Protein AF-A0A7W1TEI6-F1 (afdb_monomer_lite)

Structure (mmCIF, N/CA/C/O backbone):
data_AF-A0A7W1TEI6-F1
#
_entry.id   AF-A0A7W1TEI6-F1
#
loop_
_atom_site.group_PDB
_atom_site.id
_atom_site.type_symbol
_atom_site.label_atom_id
_atom_site.label_alt_id
_atom_site.label_comp_id
_atom_site.label_asym_id
_atom_site.label_entity_id
_atom_site.label_seq_id
_atom_site.pdbx_PDB_ins_code
_atom_site.Cartn_x
_atom_site.Ca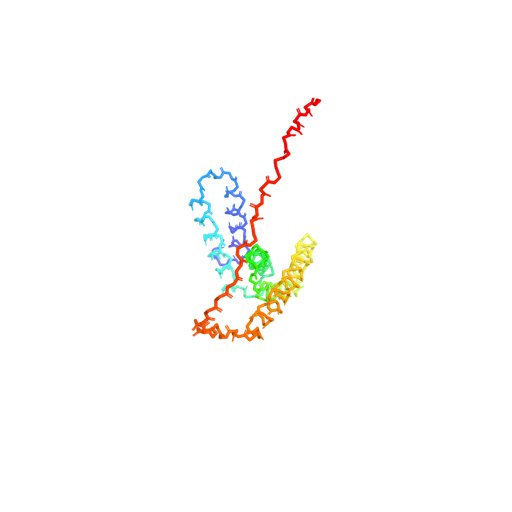rtn_y
_atom_site.Cartn_z
_atom_site.occupancy
_atom_site.B_iso_or_equiv
_atom_site.auth_seq_id
_atom_site.auth_comp_id
_atom_site.auth_asym_id
_atom_site.auth_atom_id
_atom_site.pdbx_PDB_model_num
ATOM 1 N N . GLN A 1 1 ? -6.834 2.606 21.632 1.00 50.38 1 GLN A N 1
ATOM 2 C CA . GLN A 1 1 ? -6.681 1.168 21.928 1.00 50.38 1 GLN A CA 1
ATOM 3 C C . GLN A 1 1 ? -5.637 0.591 20.982 1.00 50.38 1 GLN A C 1
ATOM 5 O O . GLN A 1 1 ? -5.799 0.777 19.782 1.00 50.38 1 GLN A O 1
ATOM 10 N N . PRO A 1 2 ? -4.564 -0.037 21.489 1.00 62.25 2 PRO A N 1
ATOM 11 C CA . PRO A 1 2 ? -3.485 -0.595 20.665 1.00 62.25 2 PRO A CA 1
ATOM 12 C C . PRO A 1 2 ? -3.900 -1.825 19.831 1.00 62.25 2 PRO A C 1
ATOM 14 O O . PRO A 1 2 ? -3.104 -2.297 19.025 1.00 62.25 2 PRO A O 1
ATOM 17 N N . ASP A 1 3 ? -5.141 -2.300 19.971 1.00 79.69 3 ASP A N 1
ATOM 18 C CA . ASP A 1 3 ? -5.669 -3.479 19.270 1.00 79.69 3 ASP A CA 1
ATOM 19 C C . ASP A 1 3 ? -6.610 -3.147 18.099 1.00 79.69 3 ASP A C 1
ATOM 21 O O . ASP A 1 3 ? -7.192 -4.046 17.505 1.00 79.69 3 ASP A O 1
ATOM 25 N N . ALA A 1 4 ? -6.769 -1.869 17.741 1.00 92.19 4 ALA A N 1
ATOM 26 C CA . ALA A 1 4 ? -7.572 -1.476 16.583 1.00 92.19 4 ALA A CA 1
ATOM 27 C C . ALA A 1 4 ? -6.693 -1.405 15.315 1.00 92.19 4 ALA A C 1
ATOM 29 O O . ALA A 1 4 ? -5.727 -0.627 15.299 1.00 92.19 4 ALA A O 1
ATOM 30 N N . PRO A 1 5 ? -6.995 -2.158 14.237 1.00 95.38 5 PRO A N 1
ATOM 31 C CA . PRO A 1 5 ? -6.215 -2.109 12.998 1.00 95.38 5 PRO A CA 1
ATOM 32 C C . PRO A 1 5 ? -6.232 -0.710 12.355 1.00 95.38 5 PRO A C 1
ATOM 34 O O . PRO A 1 5 ? -5.254 -0.304 11.719 1.00 95.38 5 PRO A O 1
ATOM 37 N N . GLU A 1 6 ? -7.290 0.073 12.577 1.00 94.75 6 GLU A N 1
ATOM 38 C CA . GLU A 1 6 ? -7.420 1.450 12.103 1.00 94.75 6 GLU A CA 1
ATOM 39 C C . GLU A 1 6 ? -6.359 2.369 12.714 1.00 94.75 6 GLU A C 1
ATOM 41 O O . GLU A 1 6 ? -5.787 3.193 12.001 1.00 94.75 6 GLU A O 1
ATOM 46 N N . ALA A 1 7 ? -6.049 2.212 14.005 1.00 96.06 7 ALA A N 1
ATOM 47 C CA . ALA A 1 7 ? -5.066 3.049 14.694 1.00 96.06 7 ALA A CA 1
ATOM 48 C C . ALA A 1 7 ? -3.655 2.835 14.122 1.00 96.06 7 ALA A C 1
ATOM 50 O O . ALA A 1 7 ? -2.937 3.792 13.834 1.00 96.06 7 ALA A O 1
ATOM 51 N N . TRP A 1 8 ? -3.288 1.579 13.868 1.00 97.56 8 TRP A N 1
ATOM 52 C CA . TRP A 1 8 ? -2.026 1.224 13.217 1.00 97.56 8 TRP A CA 1
ATOM 53 C C . TRP A 1 8 ? -1.960 1.717 11.765 1.00 97.56 8 TRP A C 1
ATOM 55 O O . TRP A 1 8 ? -0.942 2.251 11.323 1.00 97.56 8 TRP A O 1
ATOM 65 N N . CYS A 1 9 ? -3.067 1.615 11.027 1.00 96.31 9 CYS A N 1
ATOM 66 C CA . CYS A 1 9 ? -3.176 2.149 9.671 1.00 96.31 9 CYS A CA 1
ATOM 67 C C . CYS A 1 9 ? -3.031 3.685 9.631 1.00 96.31 9 CYS A C 1
ATOM 69 O O . CYS A 1 9 ? -2.396 4.228 8.721 1.00 96.31 9 CYS A O 1
ATOM 71 N N . GLN A 1 10 ? -3.597 4.394 10.611 1.00 96.44 10 GLN A N 1
ATOM 72 C CA . GLN A 1 10 ? -3.467 5.848 10.760 1.00 96.44 10 GLN A CA 1
ATOM 73 C C . GLN A 1 10 ? -2.049 6.263 11.164 1.00 96.44 10 GLN A C 1
ATOM 75 O O . GLN A 1 10 ? -1.530 7.251 10.635 1.00 96.44 10 GLN A O 1
ATOM 80 N N . LEU A 1 11 ? -1.397 5.496 12.042 1.00 97.25 11 LEU A N 1
ATOM 81 C CA . LEU A 1 11 ? 0.005 5.705 12.396 1.00 97.25 11 LEU A CA 1
ATOM 82 C C . LEU A 1 11 ? 0.895 5.623 11.150 1.00 97.25 11 LEU A C 1
ATOM 84 O O . LEU A 1 11 ? 1.671 6.542 10.893 1.00 97.25 11 LEU A O 1
ATOM 88 N N . ALA A 1 12 ? 0.724 4.586 10.324 1.00 97.44 12 ALA A N 1
ATOM 89 C CA . ALA A 1 12 ? 1.462 4.448 9.069 1.00 97.44 12 ALA A CA 1
ATOM 90 C C . ALA A 1 12 ? 1.268 5.653 8.131 1.00 97.44 12 ALA A C 1
ATOM 92 O O . ALA A 1 12 ? 2.240 6.216 7.623 1.00 97.44 12 ALA A O 1
ATOM 93 N N . ALA A 1 13 ? 0.023 6.105 7.950 1.00 95.75 13 ALA A N 1
ATOM 94 C CA . ALA A 1 13 ? -0.283 7.272 7.121 1.00 95.75 13 ALA A CA 1
ATOM 95 C C . ALA A 1 13 ? 0.356 8.565 7.664 1.00 95.75 13 ALA A C 1
ATOM 97 O O . ALA A 1 13 ? 0.842 9.401 6.893 1.00 95.75 13 ALA A O 1
ATOM 98 N N . THR A 1 14 ? 0.392 8.713 8.989 1.00 97.56 14 THR A N 1
ATOM 99 C CA . THR A 1 14 ? 1.030 9.846 9.670 1.00 97.56 14 THR A CA 1
ATOM 100 C C . THR A 1 14 ? 2.539 9.838 9.451 1.00 97.56 14 THR A C 1
ATOM 102 O O . THR A 1 14 ? 3.091 10.856 9.042 1.00 97.56 14 THR A O 1
ATOM 105 N N . LEU A 1 15 ? 3.195 8.686 9.619 1.00 97.56 15 LEU A N 1
ATOM 106 C CA . LEU A 1 15 ? 4.635 8.520 9.390 1.00 97.56 15 LEU A CA 1
ATOM 107 C C . LEU A 1 15 ? 5.028 8.845 7.939 1.00 97.56 15 LEU A C 1
ATOM 109 O O . LEU A 1 15 ? 5.985 9.582 7.701 1.00 97.56 15 LEU A O 1
ATOM 113 N N . ILE A 1 16 ? 4.245 8.379 6.959 1.00 94.75 16 ILE A N 1
ATOM 114 C CA . ILE A 1 16 ? 4.457 8.692 5.533 1.00 94.75 16 ILE A CA 1
ATOM 115 C C . ILE A 1 16 ? 4.274 10.188 5.248 1.00 94.75 16 ILE A C 1
ATOM 117 O O . ILE A 1 16 ? 4.939 10.750 4.377 1.00 94.75 16 ILE A O 1
ATOM 121 N N . THR A 1 17 ? 3.346 10.845 5.940 1.00 96.00 17 THR A N 1
ATOM 122 C CA . THR A 1 17 ? 3.115 12.283 5.770 1.00 96.00 17 THR A CA 1
ATOM 123 C C . THR A 1 17 ? 4.247 13.092 6.397 1.00 96.00 17 THR A C 1
ATOM 125 O O . THR A 1 17 ? 4.778 13.993 5.747 1.00 96.00 17 THR A O 1
ATOM 128 N N . ALA A 1 18 ? 4.659 12.732 7.614 1.00 94.50 18 ALA A N 1
ATOM 129 C CA . ALA A 1 18 ? 5.747 13.375 8.342 1.00 94.50 18 ALA A CA 1
ATOM 130 C C . ALA A 1 18 ? 7.085 13.272 7.593 1.00 94.50 18 ALA A C 1
ATOM 132 O O . ALA A 1 18 ? 7.824 14.254 7.521 1.00 94.50 18 ALA A O 1
ATOM 133 N N . SER A 1 19 ? 7.358 12.135 6.939 1.00 96.06 19 SER A N 1
ATOM 134 C CA . SER A 1 19 ? 8.612 11.923 6.201 1.00 96.06 19 SER A CA 1
ATOM 135 C C . SER A 1 19 ? 8.853 12.936 5.073 1.00 96.06 19 SER A C 1
ATOM 137 O O . SER A 1 19 ? 9.995 13.166 4.674 1.00 96.06 19 SER A O 1
ATOM 139 N N . ARG A 1 20 ? 7.803 13.604 4.574 1.00 94.56 20 ARG A N 1
ATOM 140 C CA . ARG A 1 20 ? 7.917 14.650 3.543 1.00 94.56 20 ARG A CA 1
ATOM 141 C C . ARG A 1 20 ? 8.614 15.916 4.041 1.00 94.56 20 ARG A C 1
ATOM 143 O O . ARG A 1 20 ? 9.192 16.622 3.223 1.00 94.56 20 ARG A O 1
ATOM 150 N N . GLY A 1 21 ? 8.547 16.194 5.344 1.00 95.12 21 GLY A N 1
ATOM 151 C CA . GLY A 1 21 ? 9.196 17.349 5.973 1.00 95.12 21 GLY A CA 1
ATOM 152 C C . GLY A 1 21 ? 10.642 17.093 6.406 1.00 95.12 21 GLY A C 1
ATOM 153 O O . GLY A 1 21 ? 11.355 18.033 6.738 1.00 95.12 21 GLY A O 1
ATOM 154 N N . ILE A 1 22 ? 11.088 15.838 6.393 1.00 94.62 22 ILE A N 1
ATOM 155 C CA . ILE A 1 22 ? 12.442 15.455 6.800 1.00 94.62 22 ILE A CA 1
ATOM 156 C C . ILE A 1 22 ? 13.419 15.786 5.664 1.00 94.62 22 ILE A C 1
ATOM 158 O O . ILE A 1 22 ? 13.112 15.578 4.490 1.00 94.62 22 ILE A O 1
ATOM 162 N N . ALA A 1 23 ? 14.607 16.311 5.963 1.00 95.75 23 ALA A N 1
ATOM 163 C CA . ALA A 1 23 ? 15.622 16.560 4.935 1.00 95.75 23 ALA A CA 1
ATOM 164 C C . ALA A 1 23 ? 16.431 15.288 4.637 1.00 95.75 23 ALA A C 1
ATOM 166 O O . ALA A 1 23 ? 16.576 14.903 3.472 1.00 95.75 23 ALA A O 1
ATOM 167 N N . SER A 1 24 ? 16.886 14.609 5.694 1.00 97.12 24 SER A N 1
ATOM 168 C CA . SER A 1 24 ? 17.725 13.412 5.626 1.00 97.12 24 SER A CA 1
ATOM 169 C C . SER A 1 24 ? 17.046 12.254 4.897 1.00 97.12 24 SER A C 1
ATOM 171 O O . SER A 1 24 ? 15.872 11.950 5.106 1.00 97.12 24 SER A O 1
ATOM 173 N N . VAL A 1 25 ? 17.807 11.575 4.038 1.00 95.44 25 VAL A N 1
ATOM 174 C CA . VAL A 1 25 ? 17.346 10.363 3.346 1.00 95.44 25 VAL A CA 1
ATOM 175 C C . VAL A 1 25 ? 17.270 9.172 4.303 1.00 95.44 25 VAL A C 1
ATOM 177 O O . VAL A 1 25 ? 16.357 8.362 4.168 1.00 95.44 25 VAL A O 1
ATOM 180 N N . LEU A 1 26 ? 18.183 9.080 5.274 1.00 96.00 26 LEU A N 1
ATOM 181 C CA . LEU A 1 26 ? 18.215 7.969 6.231 1.00 96.00 26 LEU A CA 1
ATOM 182 C C . LEU A 1 26 ? 16.997 8.014 7.157 1.00 96.00 26 LEU A C 1
ATOM 184 O O . LEU A 1 26 ? 16.237 7.056 7.208 1.00 96.00 26 LEU A O 1
ATOM 188 N N . GLU A 1 27 ? 16.720 9.176 7.749 1.00 95.19 27 GLU A N 1
ATOM 189 C CA . GLU A 1 27 ? 15.558 9.368 8.632 1.00 95.19 27 GLU A CA 1
ATOM 190 C C . GLU A 1 27 ? 14.222 9.194 7.881 1.00 95.19 27 GLU A C 1
ATOM 192 O O . GLU A 1 27 ? 13.222 8.734 8.436 1.00 95.19 27 GLU A O 1
ATOM 197 N N . LYS A 1 28 ? 14.184 9.524 6.580 1.00 95.25 28 LYS A N 1
ATOM 198 C CA . LYS A 1 28 ? 13.044 9.169 5.719 1.00 95.25 28 LYS A CA 1
ATOM 199 C C . LYS A 1 28 ? 12.878 7.662 5.603 1.00 95.25 28 LYS A C 1
ATOM 201 O O . LYS A 1 28 ? 11.743 7.193 5.648 1.00 95.25 28 LYS A O 1
ATOM 206 N N . GLY A 1 29 ? 13.982 6.940 5.414 1.00 94.50 29 GLY A N 1
ATOM 207 C CA . GLY A 1 29 ? 14.016 5.479 5.407 1.00 94.50 29 GLY A CA 1
ATOM 208 C C . GLY A 1 29 ? 13.386 4.911 6.674 1.00 94.50 29 GLY A C 1
ATOM 209 O O . GLY A 1 29 ? 12.419 4.160 6.572 1.00 94.50 29 GLY A O 1
ATOM 210 N N . ASP A 1 30 ? 13.814 5.398 7.839 1.00 96.44 30 ASP A N 1
ATOM 211 C CA . ASP A 1 30 ? 13.280 4.975 9.138 1.00 96.44 30 ASP A CA 1
ATOM 212 C C . ASP A 1 30 ? 11.763 5.200 9.246 1.00 96.44 30 ASP A C 1
ATOM 214 O O . ASP A 1 30 ? 11.027 4.339 9.729 1.00 96.44 30 ASP A O 1
ATOM 218 N N . CYS A 1 31 ? 11.253 6.325 8.729 1.00 96.19 31 CYS A N 1
ATOM 219 C CA . CYS A 1 31 ? 9.811 6.579 8.691 1.00 96.19 31 CYS A CA 1
ATOM 220 C C . CYS A 1 31 ? 9.061 5.581 7.799 1.00 96.19 31 CYS A C 1
ATOM 222 O O . CYS A 1 31 ? 7.954 5.162 8.144 1.00 96.19 31 CYS A O 1
ATOM 224 N N . PHE A 1 32 ? 9.625 5.218 6.642 1.00 95.12 32 PHE A N 1
ATOM 225 C CA . PHE A 1 32 ? 9.014 4.223 5.761 1.00 95.12 32 PHE A CA 1
ATOM 226 C C . PHE A 1 32 ? 9.032 2.830 6.392 1.00 95.12 32 PHE A C 1
ATOM 228 O O . PHE A 1 32 ? 8.021 2.130 6.311 1.00 95.12 32 PHE A O 1
ATOM 235 N N . ASP A 1 33 ? 10.119 2.454 7.060 1.00 97.00 33 ASP A N 1
ATOM 236 C CA . ASP A 1 33 ? 10.227 1.172 7.755 1.00 97.00 33 ASP A CA 1
ATOM 237 C C . ASP A 1 33 ? 9.258 1.096 8.941 1.00 97.00 33 ASP A C 1
ATOM 239 O O . ASP A 1 33 ? 8.516 0.119 9.072 1.00 97.00 33 ASP A O 1
ATOM 243 N N . ALA A 1 34 ? 9.154 2.158 9.741 1.00 97.62 34 ALA A N 1
ATOM 244 C CA . ALA A 1 34 ? 8.175 2.246 10.822 1.00 97.62 34 ALA A CA 1
ATOM 245 C C . ALA A 1 34 ? 6.726 2.212 10.298 1.00 97.62 34 ALA A C 1
ATOM 247 O O . ALA A 1 34 ? 5.875 1.510 10.849 1.00 97.62 34 ALA A O 1
ATOM 248 N N . ALA A 1 35 ? 6.432 2.919 9.200 1.00 97.81 35 ALA A N 1
ATOM 249 C CA . ALA A 1 35 ? 5.106 2.890 8.582 1.00 97.81 35 ALA A CA 1
ATOM 250 C C . ALA A 1 35 ? 4.745 1.481 8.099 1.00 97.81 35 ALA A C 1
ATOM 252 O O . ALA A 1 35 ? 3.610 1.032 8.263 1.00 97.81 35 ALA A O 1
ATOM 253 N N . ARG A 1 36 ? 5.718 0.757 7.540 1.00 97.00 36 ARG A N 1
ATOM 254 C CA . ARG A 1 36 ? 5.538 -0.633 7.132 1.00 97.00 36 ARG A CA 1
ATOM 255 C C . ARG A 1 36 ? 5.241 -1.552 8.308 1.00 97.00 36 ARG A C 1
ATOM 257 O O . ARG A 1 36 ? 4.279 -2.309 8.222 1.00 97.00 36 ARG A O 1
ATOM 264 N N . GLN A 1 37 ? 6.002 -1.453 9.394 1.00 97.88 37 GLN A N 1
ATOM 265 C CA . GLN A 1 37 ? 5.755 -2.241 10.606 1.00 97.88 37 GLN A CA 1
ATOM 266 C C . GLN A 1 37 ? 4.353 -1.973 11.171 1.00 97.88 37 GLN A C 1
ATOM 268 O O . GLN A 1 37 ? 3.650 -2.904 11.561 1.00 97.88 37 GLN A O 1
ATOM 273 N N . ALA A 1 38 ? 3.896 -0.718 11.145 1.00 98.00 38 ALA A N 1
ATOM 274 C CA . ALA A 1 38 ? 2.540 -0.370 11.556 1.00 98.00 38 ALA A CA 1
ATOM 275 C C . ALA A 1 38 ? 1.471 -1.010 10.646 1.00 98.00 38 ALA A C 1
ATOM 277 O O . ALA A 1 38 ? 0.510 -1.597 11.142 1.00 98.00 38 ALA A O 1
ATOM 278 N N . VAL A 1 39 ? 1.646 -0.981 9.320 1.00 98.19 39 VAL A N 1
ATOM 279 C CA . VAL A 1 39 ? 0.739 -1.681 8.388 1.00 98.19 39 VAL A CA 1
ATOM 280 C C . VAL A 1 39 ? 0.740 -3.191 8.633 1.00 98.19 39 VAL A C 1
ATOM 282 O O . VAL A 1 39 ? -0.326 -3.804 8.664 1.00 98.19 39 VAL A O 1
ATOM 285 N N . GLU A 1 40 ? 1.911 -3.795 8.831 1.00 97.69 40 GLU A N 1
ATOM 286 C CA . GLU A 1 40 ? 2.057 -5.223 9.130 1.00 97.69 40 GLU A CA 1
ATOM 287 C C . GLU A 1 40 ? 1.342 -5.583 10.439 1.00 97.69 40 GLU A C 1
ATOM 289 O O . GLU A 1 40 ? 0.612 -6.574 10.489 1.00 97.69 40 GLU A O 1
ATOM 294 N N . ARG A 1 41 ? 1.436 -4.731 11.466 1.00 97.81 41 ARG A N 1
ATOM 295 C CA . ARG A 1 41 ? 0.710 -4.916 12.725 1.00 97.81 41 ARG A CA 1
ATOM 296 C C . ARG A 1 41 ? -0.804 -4.824 12.547 1.00 97.81 41 ARG A C 1
ATOM 298 O O . ARG A 1 41 ? -1.517 -5.664 13.089 1.00 97.81 41 ARG A O 1
ATOM 305 N N . ALA A 1 42 ? -1.293 -3.867 11.759 1.00 97.75 42 ALA A N 1
ATOM 306 C CA . ALA A 1 42 ? -2.716 -3.760 11.438 1.00 97.75 42 ALA A CA 1
ATOM 307 C C . ALA A 1 42 ? -3.242 -5.029 10.747 1.00 97.75 42 ALA A C 1
ATOM 309 O O . ALA A 1 42 ? -4.309 -5.524 11.095 1.00 97.75 42 ALA A O 1
ATOM 310 N N . LEU A 1 43 ? -2.475 -5.576 9.799 1.00 97.44 43 LEU A N 1
ATOM 311 C CA . LEU A 1 43 ? -2.838 -6.795 9.069 1.00 97.44 43 LEU A CA 1
ATOM 312 C C . LEU A 1 43 ? -2.701 -8.067 9.911 1.00 97.44 43 LEU A C 1
ATOM 314 O O . LEU A 1 43 ? -3.383 -9.049 9.633 1.00 97.44 43 LEU A O 1
ATOM 318 N N . ALA A 1 44 ? -1.842 -8.063 10.931 1.00 97.25 44 ALA A N 1
ATOM 319 C CA . ALA A 1 44 ? -1.776 -9.145 11.909 1.00 97.25 44 ALA A CA 1
ATOM 320 C C . ALA A 1 44 ? -3.019 -9.185 12.817 1.00 97.25 44 ALA A C 1
ATOM 322 O O . ALA A 1 44 ? -3.365 -10.251 13.316 1.00 97.25 44 ALA A O 1
ATOM 323 N N . ILE A 1 45 ? -3.673 -8.039 13.033 1.00 96.94 45 ILE A N 1
ATOM 324 C CA . ILE A 1 45 ? -4.920 -7.929 13.803 1.00 96.94 45 ILE A CA 1
ATOM 325 C C . ILE A 1 45 ? -6.132 -8.261 12.920 1.00 96.94 45 ILE A C 1
ATOM 327 O O . ILE A 1 45 ? -6.947 -9.100 13.289 1.00 96.94 45 ILE A O 1
ATOM 331 N N . ASP A 1 46 ? -6.238 -7.632 11.745 1.00 96.62 46 ASP A N 1
ATOM 332 C CA . ASP A 1 46 ? -7.282 -7.897 10.747 1.00 96.62 46 ASP A CA 1
ATOM 333 C C . ASP A 1 46 ? -6.639 -8.092 9.356 1.00 96.62 46 ASP A C 1
ATOM 335 O O . ASP A 1 46 ? -6.341 -7.113 8.657 1.00 96.62 46 ASP A O 1
ATOM 339 N N . PRO A 1 47 ? -6.449 -9.350 8.905 1.00 97.06 47 PRO A N 1
ATOM 340 C CA . PRO A 1 47 ? -5.894 -9.658 7.583 1.00 97.06 47 PRO A CA 1
ATOM 341 C C . PRO A 1 47 ? -6.742 -9.166 6.401 1.00 97.06 47 PRO A C 1
ATOM 343 O O . PRO A 1 47 ? -6.260 -9.153 5.259 1.00 97.06 47 PRO A O 1
ATOM 346 N N . GLY A 1 48 ? -8.007 -8.819 6.653 1.00 96.44 48 GLY A N 1
ATOM 347 C CA . GLY A 1 48 ? -8.962 -8.272 5.697 1.00 96.44 48 GLY A CA 1
ATOM 348 C C . GLY A 1 48 ? -9.099 -6.752 5.765 1.00 96.44 48 GLY A C 1
ATOM 349 O O . GLY A 1 48 ? -9.894 -6.201 5.008 1.00 96.44 48 GLY A O 1
ATOM 350 N N . HIS A 1 49 ? -8.337 -6.060 6.621 1.00 97.56 49 HIS A N 1
ATOM 351 C CA . HIS A 1 49 ? -8.449 -4.613 6.783 1.00 97.56 49 HIS A CA 1
ATOM 352 C C . HIS A 1 49 ? -8.059 -3.875 5.494 1.00 97.56 49 HIS A C 1
ATOM 354 O O . HIS A 1 49 ? -6.876 -3.706 5.168 1.00 97.56 49 HIS A O 1
ATOM 360 N N . GLY A 1 50 ? -9.067 -3.411 4.750 1.00 97.88 50 GLY A N 1
ATOM 361 C CA . GLY A 1 50 ? -8.906 -2.907 3.391 1.00 97.88 50 GLY A CA 1
ATOM 362 C C . GLY A 1 50 ? -7.973 -1.704 3.292 1.00 97.88 50 GLY A C 1
ATOM 363 O O . GLY A 1 50 ? -7.197 -1.604 2.342 1.00 97.88 50 GLY A O 1
ATOM 364 N N . ALA A 1 51 ? -7.990 -0.805 4.279 1.00 97.69 51 ALA A N 1
ATOM 365 C CA . ALA A 1 51 ? -7.128 0.376 4.278 1.00 97.69 51 ALA A CA 1
ATOM 366 C C . ALA A 1 51 ? -5.638 0.011 4.434 1.00 97.69 51 ALA A C 1
ATOM 368 O O . ALA A 1 51 ? -4.788 0.582 3.746 1.00 97.69 51 ALA A O 1
ATOM 369 N N . SER A 1 52 ? -5.319 -0.982 5.269 1.00 98.19 52 SER A N 1
ATOM 370 C CA . SER A 1 52 ? -3.946 -1.484 5.420 1.00 98.19 52 SER A CA 1
ATOM 371 C C . SER A 1 52 ? -3.488 -2.270 4.192 1.00 98.19 52 SER A C 1
ATOM 373 O O . SER A 1 52 ? -2.353 -2.104 3.739 1.00 98.19 52 SER A O 1
ATOM 375 N N . LEU A 1 53 ? -4.376 -3.080 3.604 1.00 98.69 53 LEU A N 1
ATOM 376 C CA . LEU A 1 53 ? -4.106 -3.784 2.346 1.00 98.69 53 LEU A CA 1
ATOM 377 C C . LEU A 1 53 ? -3.834 -2.803 1.197 1.00 98.69 53 LEU A C 1
ATOM 379 O O . LEU A 1 53 ? -2.904 -3.020 0.423 1.00 98.69 53 LEU A O 1
ATOM 383 N N . LEU A 1 54 ? -4.582 -1.696 1.120 1.00 98.50 54 LEU A N 1
ATOM 384 C CA . LEU A 1 54 ? -4.337 -0.614 0.165 1.00 98.50 54 LEU A CA 1
ATOM 385 C C . LEU A 1 54 ? -2.947 0.009 0.361 1.00 98.50 54 LEU A C 1
ATOM 387 O O . LEU A 1 54 ? -2.192 0.087 -0.607 1.00 98.50 54 LEU A O 1
ATOM 391 N N . GLN A 1 55 ? -2.571 0.402 1.585 1.00 97.81 55 GLN A N 1
ATOM 392 C CA . GLN A 1 55 ? -1.244 0.985 1.842 1.00 97.81 55 GLN A CA 1
ATOM 393 C C . GLN A 1 55 ? -0.105 0.016 1.480 1.00 97.81 55 GLN A C 1
ATOM 395 O O . GLN A 1 55 ? 0.857 0.402 0.810 1.00 97.81 55 GLN A O 1
ATOM 400 N N . SER A 1 56 ? -0.235 -1.263 1.850 1.00 97.94 56 SER A N 1
ATOM 401 C CA . SER A 1 56 ? 0.741 -2.298 1.486 1.00 97.94 56 SER A CA 1
ATOM 402 C C . SER A 1 56 ? 0.806 -2.517 -0.035 1.00 97.94 56 SER A C 1
ATOM 404 O O . SER A 1 56 ? 1.887 -2.566 -0.629 1.00 97.94 56 SER A O 1
ATOM 406 N N . GLY A 1 57 ? -0.353 -2.576 -0.697 1.00 97.94 57 GLY A N 1
ATOM 407 C CA . GLY A 1 57 ? -0.468 -2.721 -2.146 1.00 97.94 57 GLY A CA 1
ATOM 408 C C . GLY A 1 57 ? 0.149 -1.550 -2.910 1.00 97.94 57 GLY A C 1
ATOM 409 O O . GLY A 1 57 ? 0.877 -1.767 -3.883 1.00 97.94 57 GLY A O 1
ATOM 410 N N . GLN A 1 58 ? -0.062 -0.318 -2.441 1.00 97.31 58 GLN A N 1
ATOM 411 C CA . GLN A 1 58 ? 0.586 0.887 -2.963 1.00 97.31 58 GLN A CA 1
ATOM 412 C C . GLN A 1 58 ? 2.111 0.774 -2.880 1.00 97.31 58 GLN A C 1
ATOM 414 O O . GLN A 1 58 ? 2.788 1.025 -3.880 1.00 97.31 58 GLN A O 1
ATOM 419 N N . PHE A 1 59 ? 2.655 0.394 -1.720 1.00 95.31 59 PHE A N 1
ATOM 420 C CA . PHE A 1 59 ? 4.099 0.255 -1.529 1.00 95.31 59 PHE A CA 1
ATOM 421 C C . PHE A 1 59 ? 4.702 -0.729 -2.540 1.00 95.31 59 PHE A C 1
ATOM 423 O O . PHE A 1 59 ? 5.584 -0.359 -3.318 1.00 95.31 59 PHE A O 1
ATOM 430 N N . HIS A 1 60 ? 4.172 -1.953 -2.601 1.00 96.12 60 HIS A N 1
ATOM 431 C CA . HIS A 1 60 ? 4.683 -2.983 -3.509 1.00 96.12 60 HIS A CA 1
ATOM 432 C C . HIS A 1 60 ? 4.525 -2.604 -4.984 1.00 96.12 60 HIS A C 1
ATOM 434 O O . HIS A 1 60 ? 5.441 -2.811 -5.777 1.00 96.12 60 HIS A O 1
ATOM 440 N N . THR A 1 61 ? 3.401 -1.985 -5.346 1.00 97.56 61 THR A N 1
ATOM 441 C CA . THR A 1 61 ? 3.163 -1.511 -6.714 1.00 97.56 61 THR A CA 1
ATOM 442 C C . THR A 1 61 ? 4.164 -0.430 -7.118 1.00 97.56 61 THR A C 1
ATOM 444 O O . THR A 1 61 ? 4.686 -0.448 -8.233 1.00 97.56 61 THR A O 1
ATOM 447 N N . MET A 1 62 ? 4.454 0.517 -6.223 1.00 95.44 62 MET A N 1
ATOM 448 C CA . MET A 1 62 ? 5.388 1.604 -6.507 1.00 95.44 62 MET A CA 1
ATOM 449 C C . MET A 1 62 ? 6.837 1.124 -6.577 1.00 95.44 62 MET A C 1
ATOM 451 O O . MET A 1 62 ? 7.576 1.615 -7.431 1.00 95.44 62 MET A O 1
ATOM 455 N N . MET A 1 63 ? 7.230 0.158 -5.741 1.00 92.06 63 MET A N 1
ATOM 456 C CA . MET A 1 63 ? 8.544 -0.487 -5.827 1.00 92.06 63 MET A CA 1
ATOM 457 C C . MET A 1 63 ? 8.720 -1.187 -7.176 1.00 92.06 63 MET A C 1
ATOM 459 O O . MET A 1 63 ? 9.651 -0.862 -7.910 1.00 92.06 63 MET A O 1
ATOM 463 N N . ALA A 1 64 ? 7.757 -2.026 -7.570 1.00 93.06 64 ALA A N 1
ATOM 464 C CA . ALA A 1 64 ? 7.765 -2.693 -8.871 1.00 93.06 64 ALA A CA 1
ATOM 465 C C . ALA A 1 64 ? 7.819 -1.702 -10.042 1.00 93.06 64 ALA A C 1
ATOM 467 O O . ALA A 1 64 ? 8.621 -1.842 -10.964 1.00 93.06 64 ALA A O 1
ATOM 468 N N . TYR A 1 65 ? 7.013 -0.640 -9.997 1.00 94.44 65 TYR A N 1
ATOM 469 C CA . TYR A 1 65 ? 6.997 0.364 -11.058 1.00 94.44 65 TYR A CA 1
ATOM 470 C C . TYR A 1 65 ? 8.334 1.110 -11.208 1.00 94.44 65 TYR A C 1
ATOM 472 O O . TYR A 1 65 ? 8.779 1.350 -12.337 1.00 94.44 65 TYR A O 1
ATOM 480 N N . ARG A 1 66 ? 8.967 1.483 -10.088 1.00 92.88 66 ARG A N 1
ATOM 481 C CA . ARG A 1 66 ? 10.230 2.239 -10.069 1.00 92.88 66 ARG A CA 1
ATOM 482 C C . ARG A 1 66 ? 11.420 1.369 -10.459 1.00 92.88 66 ARG A C 1
ATOM 484 O O . ARG A 1 66 ? 12.194 1.774 -11.325 1.00 92.88 66 ARG A O 1
ATOM 491 N N . ASN A 1 67 ? 11.513 0.177 -9.881 1.00 90.25 67 ASN A N 1
ATOM 492 C CA . ASN A 1 67 ? 12.670 -0.704 -10.024 1.00 90.25 67 ASN A CA 1
ATOM 493 C C . ASN A 1 67 ? 12.578 -1.620 -11.251 1.00 90.25 67 ASN A C 1
ATOM 495 O O . ASN A 1 67 ? 13.592 -2.112 -11.729 1.00 90.25 67 ASN A O 1
ATOM 499 N N . GLY A 1 68 ? 11.376 -1.803 -11.808 1.00 86.06 68 GLY A N 1
ATOM 500 C CA . GLY A 1 68 ? 11.132 -2.7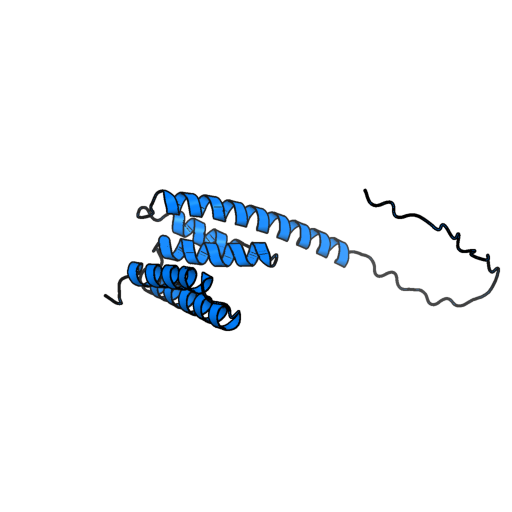66 -12.882 1.00 86.06 68 GLY A CA 1
ATOM 501 C C . GLY A 1 68 ? 10.844 -4.186 -12.389 1.00 86.06 68 GLY A C 1
ATOM 502 O O . GLY A 1 68 ? 10.844 -5.101 -13.209 1.00 86.06 68 GLY A O 1
ATOM 503 N N . ASP A 1 69 ? 10.579 -4.366 -11.093 1.00 86.94 69 ASP A N 1
ATOM 504 C CA . ASP A 1 69 ? 10.228 -5.664 -10.510 1.00 86.94 69 ASP A CA 1
ATOM 505 C C . ASP A 1 69 ? 8.795 -6.100 -10.885 1.00 86.94 69 ASP A C 1
ATOM 507 O O . ASP A 1 69 ? 8.006 -5.343 -11.464 1.00 86.94 69 ASP A O 1
ATOM 511 N N . ASP A 1 70 ? 8.436 -7.338 -10.537 1.00 89.75 70 ASP A N 1
ATOM 512 C CA . ASP A 1 70 ? 7.091 -7.882 -10.743 1.00 89.75 70 ASP A CA 1
ATOM 513 C C . ASP A 1 70 ? 6.053 -7.209 -9.815 1.00 89.75 70 ASP A C 1
ATOM 515 O O . ASP A 1 70 ? 6.190 -7.261 -8.588 1.00 89.75 70 ASP A O 1
ATOM 519 N N . PRO A 1 71 ? 4.981 -6.594 -10.355 1.00 95.38 71 PRO A N 1
ATOM 520 C CA . PRO A 1 71 ? 3.936 -5.980 -9.542 1.00 95.38 71 PRO A CA 1
ATOM 521 C C . PRO A 1 71 ? 2.937 -6.969 -8.918 1.00 95.38 71 PRO A C 1
ATOM 523 O O . PRO A 1 71 ? 2.075 -6.515 -8.163 1.00 95.38 71 PRO A O 1
ATOM 526 N N . ALA A 1 72 ? 3.010 -8.279 -9.195 1.00 95.56 72 ALA A N 1
ATOM 527 C CA . ALA A 1 72 ? 1.995 -9.266 -8.797 1.00 95.56 72 ALA A CA 1
ATOM 528 C C . ALA A 1 72 ? 1.614 -9.206 -7.307 1.00 95.56 72 ALA A C 1
ATOM 530 O O . ALA A 1 72 ? 0.433 -9.241 -6.957 1.00 95.56 72 ALA A O 1
ATOM 531 N N . ARG A 1 73 ? 2.602 -9.033 -6.418 1.00 95.75 73 ARG A N 1
ATOM 532 C CA . ARG A 1 73 ? 2.351 -8.900 -4.974 1.00 95.75 73 ARG A CA 1
ATOM 533 C C . ARG A 1 73 ? 1.489 -7.679 -4.646 1.00 95.75 73 ARG 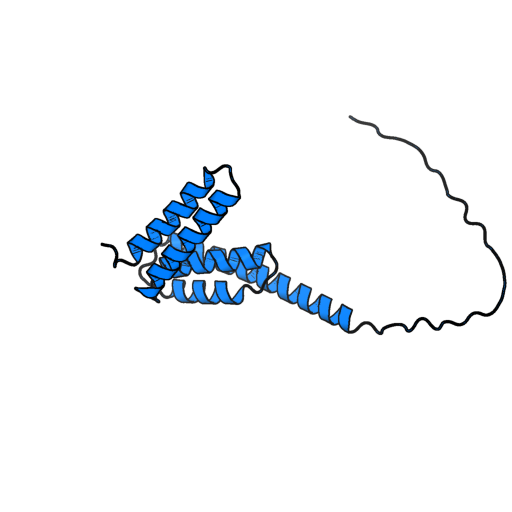A C 1
ATOM 535 O O . ARG A 1 73 ? 0.561 -7.785 -3.850 1.00 95.75 73 ARG A O 1
ATOM 542 N N . GLY A 1 74 ? 1.788 -6.527 -5.249 1.00 97.00 74 GLY A N 1
ATOM 543 C CA . GLY A 1 74 ? 1.005 -5.306 -5.053 1.00 97.00 74 GLY A CA 1
ATOM 544 C C . GLY A 1 74 ? -0.422 -5.456 -5.576 1.00 97.00 74 GLY A C 1
ATOM 545 O O . GLY A 1 74 ? -1.368 -5.037 -4.917 1.00 97.00 74 GLY A O 1
ATOM 546 N N . GLU A 1 75 ? -0.590 -6.125 -6.715 1.00 96.94 75 GLU A N 1
ATOM 547 C CA . GLU A 1 75 ? -1.900 -6.360 -7.329 1.00 96.94 75 GLU A CA 1
ATOM 548 C C . GLU A 1 75 ? -2.801 -7.242 -6.474 1.00 96.94 75 GLU A C 1
ATOM 550 O O . GLU A 1 75 ? -3.947 -6.864 -6.234 1.00 96.94 75 GLU A O 1
ATOM 555 N N . GLY A 1 76 ? -2.278 -8.357 -5.958 1.00 97.81 76 GLY A N 1
ATOM 556 C CA . GLY A 1 76 ? -3.047 -9.243 -5.083 1.00 97.81 76 GLY A CA 1
ATOM 557 C C . GLY A 1 76 ? -3.504 -8.547 -3.796 1.00 97.81 76 GLY A C 1
ATOM 558 O O . GLY A 1 76 ? -4.619 -8.767 -3.326 1.00 97.81 76 GLY A O 1
ATOM 559 N N . LEU A 1 77 ? -2.684 -7.649 -3.242 1.00 98.44 77 LEU A N 1
ATOM 560 C CA . LEU A 1 77 ? -3.066 -6.842 -2.079 1.00 98.44 77 LEU A CA 1
ATOM 561 C C . LEU A 1 77 ? -4.177 -5.839 -2.413 1.00 98.44 77 LEU A C 1
ATOM 563 O O . LEU A 1 77 ? -5.130 -5.711 -1.649 1.00 98.44 77 LEU A O 1
ATOM 567 N N . LEU A 1 78 ? -4.089 -5.160 -3.561 1.00 98.50 78 LEU A N 1
ATOM 568 C CA . LEU A 1 78 ? -5.110 -4.207 -4.013 1.00 98.50 78 LEU A CA 1
ATOM 569 C C . LEU A 1 78 ? -6.442 -4.890 -4.352 1.00 98.50 78 LEU A C 1
ATOM 571 O O . LEU A 1 78 ? -7.502 -4.310 -4.125 1.00 98.50 78 LEU A O 1
ATOM 575 N N . GLU A 1 79 ? -6.400 -6.109 -4.888 1.00 98.00 79 GLU A N 1
ATOM 576 C CA . GLU A 1 79 ? -7.591 -6.925 -5.136 1.00 98.00 79 GLU A CA 1
ATOM 577 C C . GLU A 1 79 ? -8.277 -7.322 -3.828 1.00 98.00 79 GLU A C 1
ATOM 579 O O . GLU A 1 79 ? -9.472 -7.081 -3.666 1.00 98.00 79 GLU A O 1
ATOM 584 N N . ARG A 1 80 ? -7.509 -7.827 -2.855 1.00 98.25 80 ARG A N 1
ATOM 585 C CA . ARG A 1 80 ? -8.026 -8.126 -1.513 1.00 98.25 80 ARG A CA 1
ATOM 586 C C . ARG A 1 80 ? -8.589 -6.882 -0.828 1.00 98.25 80 ARG A C 1
ATOM 588 O O . ARG A 1 80 ? -9.652 -6.960 -0.225 1.00 98.25 80 ARG A O 1
ATOM 595 N N . ALA A 1 81 ? -7.920 -5.734 -0.954 1.00 98.25 81 ALA A N 1
ATOM 596 C CA . ALA A 1 81 ? -8.418 -4.472 -0.411 1.00 98.25 81 ALA A CA 1
ATOM 597 C C . ALA A 1 81 ? -9.787 -4.106 -1.003 1.00 98.25 81 ALA A C 1
ATOM 599 O O . ALA A 1 81 ? -10.679 -3.685 -0.276 1.00 98.25 81 ALA A O 1
ATOM 600 N N . ALA A 1 82 ? -9.974 -4.290 -2.315 1.00 97.81 82 ALA A N 1
ATOM 601 C CA . ALA A 1 82 ? -11.206 -3.917 -3.010 1.00 97.81 82 ALA A CA 1
ATOM 602 C C . ALA A 1 82 ? -12.448 -4.681 -2.522 1.00 97.81 82 ALA A C 1
ATOM 604 O O . ALA A 1 82 ? -13.560 -4.156 -2.644 1.00 97.81 82 ALA A O 1
ATOM 605 N N . ALA A 1 83 ? -12.253 -5.885 -1.972 1.00 96.56 83 ALA A N 1
ATOM 606 C CA . ALA A 1 83 ? -13.312 -6.705 -1.397 1.00 96.56 83 ALA A CA 1
ATOM 607 C C . ALA A 1 83 ? -13.863 -6.143 -0.073 1.00 96.56 83 ALA A C 1
ATOM 609 O O . ALA A 1 83 ? -14.969 -6.504 0.323 1.00 96.56 83 ALA A O 1
ATOM 610 N N . ASP A 1 84 ? -13.141 -5.237 0.596 1.00 95.94 84 ASP A N 1
ATOM 611 C CA . ASP A 1 84 ? -13.611 -4.626 1.837 1.00 95.94 84 ASP A CA 1
ATOM 612 C C . ASP A 1 84 ? -14.703 -3.576 1.549 1.00 95.94 84 ASP A C 1
ATOM 614 O O . ASP A 1 84 ? -14.504 -2.576 0.842 1.00 95.94 84 ASP A O 1
ATOM 618 N N . THR A 1 85 ? -15.899 -3.799 2.096 1.00 94.88 85 THR A N 1
ATOM 619 C CA . THR A 1 85 ? -17.055 -2.904 1.946 1.00 94.88 85 THR A CA 1
ATOM 620 C C . THR A 1 85 ? -16.893 -1.604 2.735 1.00 94.88 85 THR A C 1
ATOM 622 O O . THR A 1 85 ? -17.459 -0.589 2.327 1.00 94.88 85 THR A O 1
ATOM 625 N N . ARG A 1 86 ? -16.046 -1.589 3.773 1.00 94.50 86 ARG A N 1
ATOM 626 C CA . ARG A 1 86 ? -15.796 -0.443 4.667 1.00 94.50 86 ARG A CA 1
ATOM 627 C C . ARG A 1 86 ? -14.981 0.680 4.013 1.00 94.50 86 ARG A C 1
ATOM 629 O O . ARG A 1 86 ? -14.840 1.757 4.586 1.00 94.50 86 ARG A O 1
ATOM 636 N N . LEU A 1 87 ? -14.436 0.456 2.814 1.00 96.19 87 LEU A N 1
ATOM 637 C CA . LEU A 1 87 ? -13.622 1.450 2.115 1.00 96.19 87 LEU A CA 1
ATOM 638 C C . LEU A 1 87 ? -14.414 2.684 1.681 1.00 96.19 87 LEU A C 1
ATOM 640 O O . LEU A 1 87 ? -15.459 2.596 1.030 1.00 96.19 87 LEU A O 1
ATOM 644 N N . THR A 1 88 ? -13.811 3.846 1.916 1.00 97.06 88 THR A N 1
ATOM 645 C CA . THR A 1 88 ? -14.303 5.131 1.415 1.00 97.06 88 THR A CA 1
ATOM 646 C C . THR A 1 88 ? -14.238 5.208 -0.116 1.00 97.06 88 THR A C 1
ATOM 648 O O . THR A 1 88 ? -13.423 4.550 -0.770 1.00 97.06 88 THR A O 1
ATOM 651 N N . ARG A 1 89 ? -15.045 6.098 -0.716 1.00 97.81 89 ARG A N 1
ATOM 652 C CA . ARG A 1 89 ? -15.002 6.377 -2.167 1.00 97.81 89 ARG A CA 1
ATOM 653 C C . ARG A 1 89 ? -13.597 6.761 -2.642 1.00 97.81 89 ARG A C 1
ATOM 655 O O . ARG A 1 89 ? -13.174 6.336 -3.715 1.00 97.81 89 ARG A O 1
ATOM 662 N N . ARG A 1 90 ? -12.871 7.537 -1.832 1.00 97.62 90 ARG A N 1
ATOM 663 C CA . ARG A 1 90 ? -11.490 7.938 -2.115 1.00 97.62 90 ARG A CA 1
ATOM 664 C C . ARG A 1 90 ? -10.557 6.728 -2.176 1.00 97.62 90 ARG A C 1
ATOM 666 O O . ARG A 1 90 ? -9.852 6.573 -3.165 1.00 97.62 90 ARG A O 1
ATOM 673 N N . GLN A 1 91 ? -10.591 5.856 -1.171 1.00 97.75 91 GLN A N 1
ATOM 674 C CA . GLN A 1 91 ? -9.743 4.659 -1.138 1.00 97.75 91 GLN A CA 1
ATOM 675 C C . GLN A 1 91 ? -10.037 3.717 -2.313 1.00 97.75 91 GLN A C 1
ATOM 677 O O . GLN A 1 91 ? -9.117 3.167 -2.910 1.00 97.75 91 GLN A O 1
ATOM 682 N N . ARG A 1 92 ? -11.305 3.583 -2.724 1.00 98.38 92 ARG A N 1
ATOM 683 C CA . ARG A 1 92 ? -11.663 2.817 -3.932 1.00 98.38 92 ARG A CA 1
ATOM 684 C C . ARG A 1 92 ? -11.059 3.417 -5.206 1.00 98.38 92 ARG A C 1
ATOM 686 O O . ARG A 1 92 ? -10.575 2.676 -6.060 1.00 98.38 92 ARG A O 1
ATOM 693 N N . ALA A 1 93 ? -11.046 4.745 -5.326 1.00 98.38 93 ALA A N 1
ATOM 694 C CA . ALA A 1 93 ? -10.385 5.423 -6.439 1.00 98.38 93 ALA A CA 1
ATOM 695 C C . ALA A 1 93 ? -8.856 5.230 -6.407 1.00 98.38 93 ALA A C 1
ATOM 697 O O . ALA A 1 93 ? -8.251 4.977 -7.448 1.00 98.38 93 ALA A O 1
ATOM 698 N N . GLU A 1 94 ? -8.237 5.279 -5.224 1.00 98.25 94 GLU A N 1
ATOM 699 C CA . GLU A 1 94 ? -6.805 5.001 -5.042 1.00 98.25 94 GLU A CA 1
ATOM 700 C C . GLU A 1 94 ? -6.455 3.561 -5.456 1.00 98.25 94 GLU A C 1
ATOM 702 O O . GLU A 1 94 ? -5.487 3.355 -6.189 1.00 98.25 94 GLU A O 1
ATOM 707 N N . ILE A 1 95 ? -7.283 2.570 -5.103 1.00 98.50 95 ILE A N 1
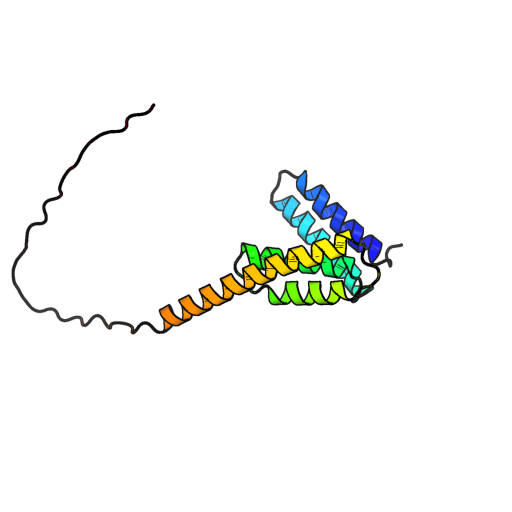ATOM 708 C CA . ILE A 1 95 ? -7.125 1.186 -5.580 1.00 98.50 95 ILE A CA 1
ATOM 709 C C . ILE A 1 95 ? -7.130 1.130 -7.110 1.00 98.50 95 ILE A C 1
ATOM 711 O O . ILE A 1 95 ? -6.226 0.541 -7.708 1.00 98.50 95 ILE A O 1
ATOM 715 N N . ALA A 1 96 ? -8.122 1.744 -7.762 1.00 98.25 96 ALA A N 1
ATOM 716 C CA . ALA A 1 96 ? -8.211 1.751 -9.222 1.00 98.25 96 ALA A CA 1
ATOM 717 C C . ALA A 1 96 ? -6.973 2.404 -9.865 1.00 98.25 96 ALA A C 1
ATOM 719 O O . ALA A 1 96 ? -6.408 1.871 -10.824 1.00 98.25 96 ALA A O 1
ATOM 720 N N . PHE A 1 97 ? -6.504 3.514 -9.291 1.00 98.44 97 PHE A N 1
ATOM 721 C CA . PHE A 1 97 ? -5.294 4.203 -9.725 1.00 98.44 97 PHE A CA 1
ATOM 722 C C . PHE A 1 97 ? -4.046 3.310 -9.628 1.00 98.44 97 PHE A C 1
ATOM 724 O O . PHE A 1 97 ? -3.318 3.155 -10.616 1.00 98.44 97 PHE A O 1
ATOM 731 N N . TYR A 1 98 ? -3.812 2.669 -8.477 1.00 98.31 98 TYR A N 1
ATOM 732 C CA . TYR A 1 98 ? -2.642 1.809 -8.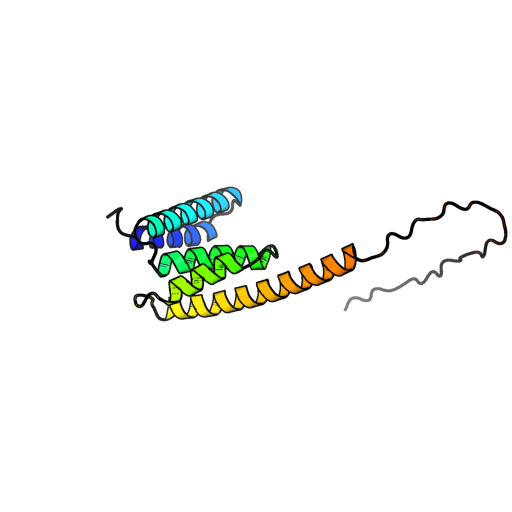287 1.00 98.31 98 TYR A CA 1
ATOM 733 C C . TYR A 1 98 ? -2.713 0.524 -9.115 1.00 98.31 98 TYR A C 1
ATOM 735 O O . TYR A 1 98 ? -1.694 0.120 -9.673 1.00 98.31 98 TYR A O 1
ATOM 743 N N . ARG A 1 99 ? -3.899 -0.056 -9.339 1.00 97.88 99 ARG A N 1
ATOM 744 C CA . ARG A 1 99 ? -4.062 -1.158 -10.309 1.00 97.88 99 ARG A CA 1
ATOM 745 C C . ARG A 1 99 ? -3.655 -0.733 -11.725 1.00 97.88 99 ARG A C 1
ATOM 747 O O . ARG A 1 99 ? -3.025 -1.506 -12.447 1.00 97.88 99 ARG A O 1
ATOM 754 N N . GLY A 1 100 ? -3.932 0.513 -12.113 1.00 97.50 100 GLY A N 1
ATOM 755 C CA . GLY A 1 100 ? -3.460 1.085 -13.377 1.00 97.50 100 GLY A CA 1
ATOM 756 C C . GLY A 1 100 ? -1.933 1.240 -13.458 1.00 97.50 100 GLY A C 1
ATOM 757 O O . GLY A 1 100 ? -1.346 1.039 -14.526 1.00 97.50 100 GLY A O 1
ATOM 758 N N . ILE A 1 101 ? -1.265 1.578 -12.348 1.00 97.62 101 ILE A N 1
ATOM 759 C CA . ILE A 1 101 ? 0.209 1.595 -12.260 1.00 97.62 101 ILE A CA 1
ATOM 760 C C . ILE A 1 101 ? 0.767 0.177 -12.377 1.00 97.62 101 ILE A C 1
ATOM 762 O O . ILE A 1 101 ? 1.681 -0.057 -13.169 1.00 97.62 101 ILE A O 1
ATOM 766 N N . ALA A 1 102 ? 0.197 -0.772 -11.643 1.00 96.75 102 ALA A N 1
ATOM 767 C CA . ALA A 1 102 ? 0.637 -2.157 -11.643 1.00 96.75 102 ALA A CA 1
ATOM 768 C C . ALA A 1 102 ? 0.524 -2.796 -13.039 1.00 96.75 102 ALA A C 1
ATOM 770 O O . ALA A 1 102 ? 1.488 -3.371 -13.546 1.00 96.75 102 ALA A O 1
ATOM 771 N N . ALA A 1 103 ? -0.576 -2.541 -13.756 1.00 95.25 103 ALA A N 1
ATOM 772 C CA . ALA A 1 103 ? -0.732 -2.969 -15.145 1.00 95.25 103 ALA A CA 1
ATOM 773 C C . ALA A 1 103 ? 0.364 -2.404 -16.073 1.00 95.25 103 ALA A C 1
ATOM 775 O O . ALA A 1 103 ? 0.826 -3.096 -16.985 1.00 95.25 103 ALA A O 1
ATOM 776 N N . ARG A 1 104 ? 0.810 -1.158 -15.849 1.00 94.44 104 ARG A N 1
ATOM 777 C CA . ARG A 1 104 ? 1.940 -0.563 -16.586 1.00 94.44 104 ARG A CA 1
ATOM 778 C C . ARG A 1 104 ? 3.266 -1.232 -16.230 1.00 94.44 104 ARG A C 1
ATOM 780 O O . ARG A 1 104 ? 4.016 -1.574 -17.145 1.00 94.44 104 ARG A O 1
ATOM 787 N N . ALA A 1 105 ? 3.530 -1.454 -14.944 1.00 93.75 105 ALA A N 1
ATOM 788 C CA . ALA A 1 105 ? 4.724 -2.159 -14.478 1.00 93.75 105 ALA A CA 1
ATOM 789 C C . ALA A 1 105 ? 4.806 -3.570 -15.084 1.00 93.75 105 ALA A C 1
ATOM 791 O O . ALA A 1 105 ? 5.827 -3.936 -15.662 1.00 93.75 105 ALA A O 1
ATOM 792 N N . ARG A 1 106 ? 3.691 -4.311 -15.104 1.00 91.94 106 ARG A N 1
ATOM 793 C CA . ARG A 1 106 ? 3.616 -5.667 -15.668 1.00 91.94 106 ARG A CA 1
ATOM 794 C C . ARG A 1 106 ? 3.967 -5.696 -17.154 1.00 91.94 106 ARG A C 1
ATOM 796 O O . ARG A 1 106 ? 4.698 -6.574 -17.610 1.00 91.94 106 ARG A O 1
ATOM 803 N N . ARG A 1 107 ? 3.465 -4.728 -17.931 1.00 90.81 107 ARG A N 1
ATOM 804 C CA . ARG A 1 107 ? 3.806 -4.598 -19.360 1.00 90.81 107 ARG A CA 1
ATOM 805 C C . ARG A 1 107 ? 5.297 -4.323 -19.567 1.00 90.81 107 ARG A C 1
ATOM 807 O O . ARG A 1 107 ? 5.896 -4.911 -20.465 1.00 90.81 107 ARG A O 1
ATOM 814 N N . ARG A 1 108 ? 5.902 -3.476 -18.726 1.00 88.69 108 ARG A N 1
ATOM 815 C CA . ARG A 1 108 ? 7.346 -3.192 -18.758 1.00 88.69 108 ARG A CA 1
ATOM 816 C C . ARG A 1 108 ? 8.171 -4.440 -18.431 1.00 88.69 108 ARG A C 1
ATOM 818 O O . ARG A 1 108 ? 9.058 -4.774 -19.212 1.00 88.69 108 ARG A O 1
ATOM 825 N N . ALA A 1 109 ? 7.834 -5.146 -17.352 1.00 85.38 109 ALA A N 1
ATOM 826 C CA . ALA A 1 109 ? 8.521 -6.367 -16.930 1.00 85.38 109 ALA A CA 1
ATOM 827 C C . ALA A 1 109 ? 8.469 -7.459 -18.014 1.00 85.38 109 ALA A C 1
ATOM 829 O O . ALA A 1 109 ? 9.493 -8.039 -18.367 1.00 85.38 109 ALA A O 1
ATOM 830 N N . ARG A 1 110 ? 7.302 -7.675 -18.644 1.00 86.38 110 ARG A N 1
ATOM 831 C CA . ARG A 1 110 ? 7.155 -8.626 -19.764 1.00 86.38 110 ARG A CA 1
ATOM 832 C C . ARG A 1 110 ? 8.037 -8.273 -20.960 1.00 86.38 110 ARG A C 1
ATOM 834 O O . ARG A 1 110 ? 8.676 -9.154 -21.527 1.00 86.38 110 ARG A O 1
ATOM 841 N N . ARG A 1 111 ? 8.095 -6.990 -21.333 1.00 85.88 111 ARG A N 1
ATOM 842 C CA . ARG A 1 111 ? 8.950 -6.520 -22.434 1.00 85.88 111 ARG A CA 1
ATOM 843 C C . ARG A 1 111 ? 10.431 -6.751 -22.130 1.00 85.88 111 ARG A C 1
ATOM 845 O O . ARG A 1 111 ? 11.159 -7.201 -23.005 1.00 85.88 111 ARG A O 1
ATOM 852 N N . GLN A 1 112 ? 10.870 -6.466 -20.906 1.00 82.06 112 GLN A N 1
ATOM 853 C CA . GLN A 1 112 ? 12.252 -6.710 -20.482 1.00 82.06 112 GLN A CA 1
ATOM 854 C C . GLN A 1 112 ? 12.587 -8.206 -20.462 1.00 82.06 112 GLN A C 1
ATOM 856 O O . GLN A 1 112 ? 13.632 -8.595 -20.973 1.00 82.06 112 GLN A O 1
ATOM 861 N N . GLY A 1 113 ? 11.680 -9.048 -19.960 1.00 81.00 113 GLY A N 1
ATOM 862 C CA . GLY A 1 113 ? 11.837 -10.502 -20.002 1.00 81.00 113 GLY A CA 1
ATOM 863 C C . GLY A 1 113 ? 11.948 -11.048 -21.428 1.00 81.00 113 GLY A C 1
ATOM 864 O O . GLY A 1 113 ? 12.792 -11.900 -21.686 1.00 81.00 113 GLY A O 1
ATOM 865 N N . ALA A 1 114 ? 11.159 -10.522 -22.371 1.00 78.88 114 ALA A N 1
ATOM 866 C CA . ALA A 1 114 ?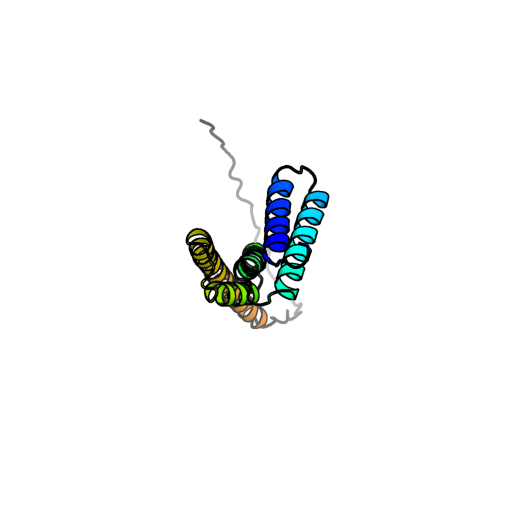 11.263 -10.887 -23.784 1.00 78.88 114 ALA A CA 1
ATOM 867 C C . ALA A 1 114 ? 12.612 -10.469 -24.394 1.00 78.88 114 ALA A C 1
ATOM 869 O O . ALA A 1 114 ? 13.250 -11.268 -25.070 1.00 78.88 114 ALA A O 1
ATOM 870 N N . LEU A 1 115 ? 13.080 -9.247 -24.110 1.00 75.88 115 LEU A N 1
ATOM 871 C CA . LEU A 1 115 ? 14.389 -8.770 -24.574 1.00 75.88 115 LEU A CA 1
ATOM 872 C C . LEU A 1 115 ? 15.547 -9.603 -24.013 1.00 75.88 115 LEU A C 1
ATOM 874 O O . LEU A 1 115 ? 16.502 -9.868 -24.736 1.00 75.88 115 LEU A O 1
ATOM 878 N N . ARG A 1 116 ? 15.458 -10.030 -22.748 1.00 76.94 116 ARG A N 1
ATOM 879 C CA . ARG A 1 116 ? 16.483 -10.866 -22.115 1.00 76.94 116 ARG A CA 1
ATOM 880 C C . ARG A 1 116 ? 16.571 -12.252 -22.757 1.00 76.94 116 ARG A C 1
ATOM 882 O O . ARG A 1 116 ? 17.671 -12.675 -23.069 1.00 76.94 116 ARG A O 1
ATOM 889 N N . ARG A 1 117 ? 15.438 -12.896 -23.063 1.00 75.19 117 ARG A N 1
ATOM 890 C CA . ARG A 1 117 ? 15.432 -14.182 -23.793 1.00 75.19 117 ARG A CA 1
ATOM 891 C C . ARG A 1 117 ? 16.074 -14.067 -25.175 1.00 75.19 117 ARG A C 1
ATOM 893 O O . ARG A 1 117 ? 16.901 -14.886 -25.528 1.00 75.19 117 ARG A O 1
ATOM 900 N N . VAL A 1 118 ? 15.766 -13.000 -25.916 1.00 77.06 118 VAL A N 1
ATOM 901 C CA . VAL A 1 118 ? 16.398 -12.740 -27.223 1.00 77.06 118 VAL A CA 1
ATOM 902 C C . VAL A 1 118 ? 17.909 -12.508 -27.098 1.00 77.06 118 VAL A C 1
ATOM 904 O O . VAL A 1 118 ? 18.647 -12.808 -28.031 1.00 77.06 118 VAL A O 1
ATOM 907 N N . ALA A 1 119 ? 18.382 -11.941 -25.984 1.00 73.75 119 ALA A N 1
ATOM 908 C CA . ALA A 1 119 ? 19.811 -11.778 -25.727 1.00 73.75 119 ALA A CA 1
ATOM 909 C C . ALA A 1 119 ? 20.492 -13.111 -25.375 1.00 73.75 119 ALA A C 1
ATOM 911 O O . ALA A 1 119 ? 21.585 -13.357 -25.879 1.00 73.75 119 ALA A O 1
ATOM 912 N N . ASP A 1 120 ? 19.835 -13.955 -24.575 1.00 77.31 120 ASP A N 1
ATOM 913 C CA . ASP A 1 120 ? 20.328 -15.287 -24.201 1.00 77.31 120 ASP A CA 1
ATOM 914 C C . ASP A 1 120 ? 20.331 -16.260 -25.403 1.00 77.31 120 ASP A C 1
ATOM 916 O O . ASP A 1 120 ? 21.226 -17.092 -25.511 1.00 77.31 120 ASP A O 1
ATOM 920 N N . ASP A 1 121 ? 19.400 -16.103 -26.354 1.00 73.50 121 ASP A N 1
ATOM 921 C CA . ASP A 1 121 ? 19.312 -16.907 -27.587 1.00 73.50 121 ASP A CA 1
ATOM 922 C C . ASP A 1 121 ? 20.266 -16.438 -28.708 1.00 73.50 121 ASP A C 1
ATOM 924 O O . ASP A 1 121 ? 20.253 -16.994 -29.813 1.00 73.50 121 ASP A O 1
ATOM 928 N N . ARG A 1 122 ? 21.103 -15.408 -28.486 1.00 61.44 122 ARG A N 1
ATOM 929 C CA . ARG A 1 122 ? 22.114 -15.040 -29.490 1.00 61.44 122 ARG A CA 1
ATOM 930 C C . ARG A 1 122 ? 23.204 -16.112 -29.522 1.00 61.44 122 ARG A C 1
ATOM 932 O O . ARG A 1 122 ? 23.829 -16.348 -28.488 1.00 61.44 122 ARG A O 1
ATOM 939 N N . PRO A 1 123 ? 23.506 -16.712 -30.688 1.00 56.84 123 PRO A N 1
ATOM 940 C CA . PRO A 1 123 ? 24.622 -17.637 -30.783 1.00 56.84 123 PRO A CA 1
ATOM 941 C C . PRO A 1 123 ? 25.903 -16.906 -30.376 1.00 56.84 123 PRO A C 1
ATOM 943 O O . PRO A 1 123 ? 26.213 -15.834 -30.905 1.00 56.84 123 PRO A O 1
ATOM 946 N N . VAL A 1 124 ? 26.640 -17.484 -29.424 1.00 61.47 124 VAL A N 1
ATOM 947 C CA . VAL A 1 124 ? 28.019 -17.085 -29.146 1.00 61.47 124 VAL A CA 1
ATOM 948 C C . VAL A 1 124 ? 28.790 -17.356 -30.430 1.00 61.47 124 VAL A C 1
ATOM 950 O O . VAL A 1 124 ? 29.092 -18.504 -30.749 1.00 61.47 124 VAL A O 1
ATOM 953 N N . VAL A 1 125 ? 29.058 -16.306 -31.204 1.00 60.47 125 VAL A N 1
ATOM 954 C CA . VAL A 1 125 ? 30.004 -16.389 -32.313 1.00 60.47 125 VAL A CA 1
ATOM 955 C C . VAL A 1 125 ? 31.350 -16.682 -31.662 1.00 60.47 125 VAL A C 1
ATOM 957 O O . VAL A 1 125 ? 31.964 -15.787 -31.080 1.00 60.47 125 VAL A O 1
ATOM 960 N N . GLN A 1 126 ? 31.767 -17.950 -31.678 1.00 50.19 126 GLN A N 1
ATOM 961 C CA . GLN A 1 126 ? 33.145 -18.315 -31.383 1.00 50.19 126 GLN A CA 1
ATOM 962 C C . GLN A 1 126 ? 34.006 -17.520 -32.360 1.00 50.19 126 GLN A C 1
ATOM 964 O O . GLN A 1 126 ? 33.963 -17.753 -33.567 1.00 50.19 126 GLN A O 1
ATOM 969 N N . GLY A 1 127 ? 34.722 -16.523 -31.838 1.00 47.56 127 GLY A N 1
ATOM 970 C CA . GLY A 1 127 ? 35.788 -15.865 -32.571 1.00 47.56 127 GLY A CA 1
ATOM 971 C C . GLY A 1 127 ? 36.827 -16.926 -32.892 1.00 47.56 127 GLY A C 1
ATOM 972 O O . GLY A 1 127 ? 37.604 -17.302 -32.019 1.00 47.56 127 GLY A O 1
ATOM 973 N N . GLY A 1 128 ? 36.763 -17.457 -34.113 1.00 44.81 128 GLY A N 1
ATOM 974 C CA . GLY A 1 128 ? 37.812 -18.282 -34.685 1.00 44.81 128 GLY A CA 1
ATOM 975 C C . GLY A 1 128 ? 39.076 -17.441 -34.755 1.00 44.81 128 GLY A C 1
ATOM 976 O O . GLY A 1 128 ? 39.123 -16.429 -35.454 1.00 44.81 128 GLY A O 1
ATOM 977 N N . ASP A 1 129 ? 40.058 -17.837 -33.959 1.00 50.91 129 ASP A N 1
ATOM 978 C CA . ASP A 1 129 ? 41.399 -17.280 -33.938 1.00 50.91 129 ASP A CA 1
ATOM 979 C C . ASP A 1 129 ? 42.167 -17.850 -35.141 1.00 50.91 129 ASP A C 1
ATOM 981 O O . ASP A 1 129 ? 42.998 -18.740 -34.998 1.00 50.91 129 ASP A O 1
ATOM 985 N N . ASP A 1 130 ? 41.845 -17.370 -36.345 1.00 45.62 130 ASP A N 1
ATOM 986 C CA . ASP A 1 130 ? 42.618 -17.654 -37.555 1.00 45.62 130 ASP A CA 1
ATOM 987 C C . ASP A 1 130 ? 43.479 -16.434 -37.891 1.00 45.62 130 ASP A C 1
ATOM 989 O O . ASP A 1 130 ? 43.102 -15.519 -38.630 1.00 45.62 130 ASP A O 1
ATOM 993 N N . ARG A 1 131 ? 44.691 -16.426 -37.329 1.00 47.00 131 ARG A N 1
ATOM 994 C CA . ARG A 1 131 ? 45.812 -15.699 -37.924 1.00 47.00 131 ARG A CA 1
ATOM 995 C C . ARG A 1 131 ? 46.243 -16.428 -39.195 1.00 47.00 131 ARG A C 1
ATOM 997 O O . ARG A 1 131 ? 46.866 -17.477 -39.093 1.00 47.00 131 ARG A O 1
ATOM 1004 N N . ALA A 1 132 ? 46.032 -15.804 -40.349 1.00 40.38 132 ALA A N 1
ATOM 1005 C CA . ALA A 1 132 ? 47.001 -15.810 -41.444 1.00 40.38 132 ALA A CA 1
ATOM 1006 C C . ALA A 1 132 ? 46.712 -14.668 -42.434 1.00 40.38 132 ALA A C 1
ATOM 1008 O O . ALA A 1 132 ? 45.654 -14.594 -43.048 1.00 40.38 132 ALA A O 1
ATOM 1009 N N . ASP A 1 133 ? 47.712 -13.799 -42.553 1.00 40.84 133 ASP A N 1
ATOM 1010 C CA . ASP A 1 133 ? 48.221 -13.225 -43.796 1.00 40.84 133 ASP A CA 1
ATOM 1011 C C . ASP A 1 133 ? 47.342 -12.308 -44.662 1.00 40.84 133 ASP A C 1
ATOM 1013 O O . ASP A 1 133 ? 46.597 -12.717 -45.545 1.00 40.84 133 ASP A O 1
ATOM 1017 N N . GLY A 1 134 ? 47.672 -11.017 -44.556 1.00 40.25 134 GLY A N 1
ATOM 1018 C CA . GLY A 1 134 ? 48.037 -10.250 -45.743 1.00 40.25 134 GLY A CA 1
ATOM 1019 C C . GLY A 1 134 ? 46.965 -9.345 -46.352 1.00 40.25 134 GLY A C 1
ATOM 1020 O O . GLY A 1 134 ? 45.861 -9.749 -46.683 1.00 40.25 134 GLY A O 1
ATOM 1021 N N . VAL A 1 135 ? 47.424 -8.130 -46.667 1.00 38.94 135 VAL A N 1
ATOM 1022 C CA . VAL A 1 135 ? 46.923 -7.222 -47.715 1.00 38.94 135 VAL A CA 1
ATOM 1023 C C . VAL A 1 135 ? 46.010 -6.062 -47.271 1.00 38.94 135 VAL A C 1
ATOM 1025 O O . VAL A 1 135 ? 44.792 -6.141 -47.173 1.00 38.94 135 VAL A O 1
ATOM 1028 N N . SER A 1 136 ? 46.677 -4.902 -47.231 1.00 41.72 136 SER A N 1
ATOM 1029 C CA . SER A 1 136 ? 46.215 -3.566 -47.639 1.00 41.72 136 SER A CA 1
ATOM 1030 C C . SER A 1 136 ? 45.484 -2.686 -46.620 1.00 41.72 136 SER A C 1
ATOM 1032 O O . SER A 1 136 ? 44.261 -2.662 -46.487 1.00 41.72 136 SER A O 1
ATOM 1034 N N . ALA A 1 137 ? 46.295 -1.830 -45.993 1.00 41.41 137 ALA A N 1
ATOM 1035 C CA . ALA A 1 137 ? 45.882 -0.633 -45.284 1.00 41.41 137 ALA A CA 1
ATOM 1036 C C . ALA A 1 137 ? 45.182 0.360 -46.232 1.00 41.41 137 ALA A C 1
ATOM 1038 O O . ALA A 1 137 ? 45.828 1.085 -46.992 1.00 41.41 137 ALA A O 1
ATOM 1039 N N . ARG A 1 138 ? 43.852 0.460 -46.134 1.00 45.97 138 ARG A N 1
ATOM 1040 C CA . ARG A 1 138 ? 43.120 1.635 -46.620 1.00 45.97 138 ARG A CA 1
ATOM 1041 C C . ARG A 1 138 ? 43.030 2.682 -45.512 1.00 45.97 138 ARG A C 1
ATOM 1043 O O . ARG A 1 138 ? 42.345 2.526 -44.509 1.00 45.97 138 ARG A O 1
ATOM 1050 N N . ARG A 1 139 ? 43.793 3.746 -45.749 1.00 40.38 139 ARG A N 1
ATOM 1051 C CA . ARG A 1 139 ? 43.921 5.005 -45.014 1.00 40.38 139 ARG A CA 1
ATOM 1052 C C . ARG A 1 139 ? 42.540 5.614 -44.707 1.00 40.38 139 ARG A C 1
ATOM 1054 O O . ARG A 1 139 ? 41.820 5.997 -45.623 1.00 40.38 139 ARG A O 1
ATOM 1061 N N . TRP A 1 140 ? 42.191 5.723 -43.425 1.00 36.19 140 TRP A N 1
ATOM 1062 C CA . TRP A 1 140 ? 41.018 6.461 -42.947 1.00 36.19 140 TRP A CA 1
ATOM 1063 C C . TRP A 1 140 ? 41.435 7.908 -42.658 1.00 36.19 140 TRP A C 1
ATOM 1065 O O . TRP A 1 140 ? 42.292 8.150 -41.810 1.00 36.19 140 TRP A O 1
ATOM 1075 N N . THR A 1 141 ? 40.882 8.873 -43.391 1.00 48.91 141 THR A N 1
ATOM 1076 C CA . THR A 1 141 ? 41.063 10.305 -43.109 1.00 48.91 141 THR A CA 1
ATOM 1077 C C . THR A 1 141 ? 39.869 10.821 -42.304 1.00 48.91 141 THR A C 1
ATOM 1079 O O . THR A 1 141 ? 38.739 10.686 -42.782 1.00 48.91 141 THR A O 1
ATOM 1082 N N . PRO A 1 142 ? 40.069 11.449 -41.133 1.00 40.75 142 PRO A N 1
ATOM 1083 C CA . PRO A 1 142 ? 38.980 12.086 -40.406 1.00 40.75 142 PRO A CA 1
ATOM 1084 C C . PRO A 1 142 ? 38.555 13.372 -41.127 1.00 40.75 142 PRO A C 1
ATOM 1086 O O . PRO A 1 142 ? 39.371 14.257 -41.385 1.00 40.75 142 PRO A O 1
ATOM 1089 N N . ARG A 1 143 ? 37.264 13.481 -41.453 1.00 42.25 143 ARG A N 1
ATOM 1090 C CA . ARG A 1 143 ? 36.665 14.718 -41.961 1.00 42.25 143 ARG A CA 1
ATOM 1091 C C . ARG A 1 143 ? 36.384 15.633 -40.771 1.00 42.25 143 ARG A C 1
ATOM 1093 O O . ARG A 1 143 ? 35.491 15.365 -39.972 1.00 42.25 143 ARG A O 1
ATOM 1100 N N . SER A 1 144 ? 37.168 16.694 -40.648 1.00 42.00 144 SER A N 1
ATOM 1101 C CA . SER A 1 144 ? 36.898 17.830 -39.777 1.00 42.00 144 SER A CA 1
ATOM 1102 C C . SER A 1 144 ? 35.720 18.632 -40.334 1.00 42.00 144 SER A C 1
ATOM 1104 O O . SER A 1 144 ? 35.739 19.081 -41.478 1.00 42.00 144 SER A O 1
ATOM 1106 N N . SER A 1 145 ? 34.693 18.840 -39.514 1.00 46.62 145 SER A N 1
ATOM 1107 C CA . SER A 1 145 ? 33.710 19.901 -39.727 1.00 46.62 145 SER A CA 1
ATOM 1108 C C . SER A 1 145 ? 33.504 20.640 -38.415 1.00 46.62 145 SER A C 1
ATOM 1110 O O . SER A 1 145 ? 32.936 20.123 -37.455 1.00 46.62 145 SER A O 1
ATOM 1112 N N . THR A 1 146 ? 34.060 21.841 -38.403 1.00 44.94 146 THR A N 1
ATOM 1113 C CA . THR A 1 146 ? 33.991 22.892 -37.399 1.00 44.94 146 THR A CA 1
ATOM 1114 C C . THR A 1 146 ? 32.709 23.725 -37.538 1.00 44.94 146 THR A C 1
ATOM 1116 O O . THR A 1 146 ? 32.216 23.918 -38.647 1.00 44.94 146 THR A O 1
ATOM 1119 N N . THR A 1 147 ? 32.280 24.302 -36.400 1.00 43.72 147 THR A N 1
ATOM 1120 C CA . THR A 1 147 ? 31.473 25.545 -36.260 1.00 43.72 147 THR A CA 1
ATOM 1121 C C . THR A 1 147 ? 29.958 25.353 -36.508 1.00 43.72 147 THR A C 1
ATOM 1123 O O . THR A 1 147 ? 29.559 24.716 -37.466 1.00 43.72 147 THR A O 1
ATOM 1126 N N . SER A 1 148 ? 29.003 25.842 -35.707 1.00 48.25 148 SER A N 1
ATOM 1127 C CA . SER A 1 148 ? 28.942 27.065 -34.901 1.00 48.25 148 SER A CA 1
ATOM 1128 C C . SER A 1 148 ? 27.750 27.022 -33.933 1.00 48.25 148 SER A C 1
ATOM 1130 O O . SER A 1 148 ? 26.634 26.718 -34.351 1.00 48.25 148 SER A O 1
ATOM 1132 N N . CYS A 1 149 ? 27.950 27.406 -32.671 1.00 43.94 149 CYS A N 1
ATOM 1133 C CA . CYS A 1 149 ? 26.865 27.816 -31.779 1.00 43.94 149 CYS A CA 1
ATOM 1134 C C . CYS A 1 149 ? 26.421 29.241 -32.145 1.00 43.94 149 CYS A C 1
ATOM 1136 O O . CYS A 1 149 ? 27.209 30.176 -32.016 1.00 43.94 149 CYS A O 1
ATOM 1138 N N . ARG A 1 150 ? 25.146 29.436 -32.498 1.00 49.69 150 ARG A N 1
ATOM 1139 C CA . ARG A 1 150 ? 24.465 30.731 -32.337 1.00 49.69 150 ARG A CA 1
ATOM 1140 C C . ARG A 1 150 ? 23.412 30.584 -31.249 1.00 49.69 150 ARG A C 1
ATOM 1142 O O . ARG A 1 150 ? 22.444 29.852 -31.415 1.00 49.69 150 ARG A O 1
ATOM 1149 N N . ARG A 1 151 ? 23.648 31.269 -30.130 1.00 47.59 151 ARG A N 1
ATOM 1150 C CA . ARG A 1 151 ? 22.616 31.599 -29.147 1.00 47.59 151 ARG A CA 1
ATOM 1151 C C . ARG A 1 151 ? 21.739 32.705 -29.734 1.00 47.59 151 ARG A C 1
ATOM 1153 O O . ARG A 1 151 ? 22.249 33.589 -30.423 1.00 47.59 151 ARG A O 1
ATOM 1160 N N . SER A 1 152 ? 20.447 32.622 -29.465 1.00 63.56 152 SER A N 1
ATOM 1161 C CA . SER A 1 152 ? 19.493 33.731 -29.503 1.00 63.56 152 SER A CA 1
ATOM 1162 C C . SER A 1 152 ? 18.997 33.940 -28.082 1.00 63.56 152 SER A C 1
ATOM 1164 O O . SER A 1 152 ? 18.958 32.925 -27.345 1.00 63.56 152 SER A O 1
#

pLDDT: mean 84.01, std 20.26, range [36.19, 98.69]

Foldseek 3Di:
DLLALVVLLVQLVVLQVVLVVDPDPVVSVVSNVSSLVSLVSSCVNPVLQLSSLLVVLLVLLVCLLVVLHQSVSSLVSLVSSCPDPPDDPVSNVSSVVSNVSNVVSNVSNVVVVVVVVVVVPDPPPPPPPDDDDDDDDDDDDDDDDDDDDDDD

Secondary structure (DSSP, 8-state):
-TT-HHHHHHHHHHHHHHGGG---HHHHHHHHHHHHHHHHHHHHH-TT-HHHHHHHHHHHHHHHHHH----HHHHHHHHHHHT-TT--HHHHHHHHHHHHHHHHHHHHHHHHHHHHHHHHTS----------------PPPP----------

Radius of gyration: 26.67 Å; chains: 1; bounding box: 65×52×70 Å

Sequence (152 aa):
QPDAPEAWCQLAATLITASRGIASVLEKGDCFDAARQAVERALAIDPGHGASLLQSGQFHTMMAYRNGDDPARGEGLLERAAADTRLTRRQRAEIAFYRGIAARARRRARRQGALRRVADDRPVVQGGDDRADGVSARRWTPRSSTTSCRRS